Protein AF-S8DRC6-F1 (afdb_monomer_lite)

Sequence (140 aa):
MEETDGLTWVVRERPGRQLGKGLRIRMSTEEQVSGAGKLGHVTALRRHWITLSILGATHKAYLRVPTAWTALDGMEAVTHEKHYHDLSPVPRPHPLFRTTAIEGPNASPYEFELGEEEMPRLESRIEKITGVKPRTPKRE

Secondary structure (DSSP, 8-state):
----SSEEEE--S--SS-EETT-EE--B-SS-B---EEEEEEEEE-SSEEEEEEET-SS-EEEEEEGGGEE--HHHHHHHHHTTTTS---SPPPGGG-SHHHHS-SS-S------TTHHHHHHHHHHHHH-PPP------

pLDDT: mean 86.37, std 13.46, range [39.5, 97.75]

Organism: Fomitopsis schrenkii (NCBI:txid2126942)

Radius of gyration: 16.41 Å; chains: 1; bounding box: 44×32×47 Å

Structure (mmCIF, N/CA/C/O backbone):
data_AF-S8DRC6-F1
#
_entry.id   AF-S8DRC6-F1
#
loop_
_atom_site.group_PDB
_atom_site.id
_atom_site.type_symbol
_atom_site.label_atom_id
_atom_site.label_alt_id
_atom_site.label_comp_id
_atom_site.label_asym_id
_atom_site.label_entity_id
_atom_site.label_seq_id
_atom_site.pdbx_PDB_ins_code
_atom_site.Cartn_x
_atom_site.Cartn_y
_atom_site.Cartn_z
_atom_site.occupancy
_atom_site.B_iso_or_equiv
_atom_site.auth_seq_id
_atom_site.auth_comp_id
_atom_site.auth_asym_id
_atom_site.auth_atom_id
_atom_site.pdbx_PDB_model_num
ATOM 1 N N . MET A 1 1 ? 1.812 -16.979 8.610 1.00 47.97 1 MET A N 1
ATOM 2 C CA . MET A 1 1 ? 2.284 -15.856 7.776 1.00 47.97 1 MET A CA 1
ATOM 3 C C . MET A 1 1 ? 2.099 -16.329 6.351 1.00 47.97 1 MET A C 1
ATOM 5 O O . MET A 1 1 ? 2.880 -17.158 5.921 1.00 47.97 1 MET A O 1
ATOM 9 N N . GLU A 1 2 ? 1.004 -15.957 5.690 1.00 52.12 2 GLU A N 1
ATOM 10 C CA . GLU A 1 2 ? 0.791 -16.380 4.302 1.00 52.12 2 GLU A CA 1
ATOM 11 C C . GLU A 1 2 ? 1.773 -15.611 3.417 1.00 52.12 2 GLU A C 1
ATOM 13 O O . GLU A 1 2 ? 1.631 -14.405 3.197 1.00 52.12 2 GLU A O 1
ATOM 18 N N . GLU A 1 3 ? 2.829 -16.295 2.984 1.00 55.62 3 GLU A N 1
ATOM 19 C CA . GLU A 1 3 ? 3.543 -15.908 1.777 1.00 55.62 3 GLU A CA 1
ATOM 20 C C . GLU A 1 3 ? 2.545 -16.022 0.630 1.00 55.62 3 GLU A C 1
ATOM 22 O O . GLU A 1 3 ? 2.082 -17.106 0.284 1.00 55.62 3 GLU A O 1
ATOM 27 N N . THR A 1 4 ? 2.143 -14.877 0.087 1.00 62.31 4 THR A N 1
ATOM 28 C CA . THR A 1 4 ? 1.382 -14.840 -1.156 1.00 62.31 4 THR A CA 1
ATOM 29 C C . THR A 1 4 ? 2.213 -15.520 -2.231 1.00 62.31 4 THR A C 1
ATOM 31 O O . THR A 1 4 ? 3.303 -15.042 -2.538 1.00 62.31 4 THR A O 1
ATOM 34 N N . ASP A 1 5 ? 1.692 -16.609 -2.786 1.00 79.25 5 ASP A N 1
ATOM 35 C CA . ASP A 1 5 ? 2.260 -17.328 -3.924 1.00 79.25 5 ASP A CA 1
ATOM 36 C C . ASP A 1 5 ? 2.468 -16.359 -5.108 1.00 79.25 5 ASP A C 1
ATOM 38 O O . ASP A 1 5 ? 1.523 -16.002 -5.823 1.00 79.25 5 ASP A O 1
ATOM 42 N N . GLY A 1 6 ? 3.686 -15.819 -5.236 1.00 88.12 6 GLY A N 1
ATOM 43 C CA . GLY A 1 6 ? 4.049 -14.823 -6.244 1.00 88.12 6 GLY A CA 1
ATOM 44 C C . GLY A 1 6 ? 5.211 -13.897 -5.863 1.00 88.12 6 GLY A C 1
ATOM 45 O O . GLY A 1 6 ? 5.662 -13.821 -4.721 1.00 88.12 6 GLY A O 1
ATOM 46 N N . LEU A 1 7 ? 5.695 -13.148 -6.855 1.00 93.38 7 LEU A N 1
ATOM 47 C CA . LEU A 1 7 ? 6.823 -12.227 -6.706 1.00 93.38 7 LEU A CA 1
ATOM 48 C C . LEU A 1 7 ? 6.375 -10.932 -6.015 1.00 93.38 7 LEU A C 1
ATOM 50 O O . LEU A 1 7 ? 5.509 -10.226 -6.526 1.00 93.38 7 LEU A O 1
ATOM 54 N N . THR A 1 8 ? 6.995 -10.571 -4.892 1.00 95.38 8 THR A N 1
ATOM 55 C CA . THR A 1 8 ? 6.708 -9.302 -4.202 1.00 95.38 8 T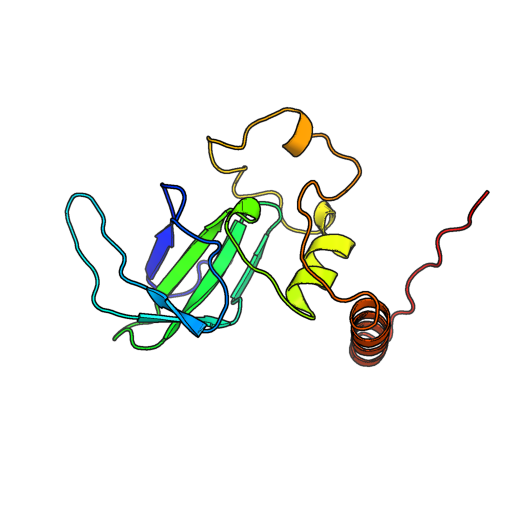HR A CA 1
ATOM 56 C C . THR A 1 8 ? 7.869 -8.326 -4.338 1.00 95.38 8 THR A C 1
ATOM 58 O O . THR A 1 8 ? 8.940 -8.538 -3.777 1.00 95.38 8 THR A O 1
ATOM 61 N N . TRP A 1 9 ? 7.628 -7.217 -5.028 1.00 95.94 9 TRP A N 1
ATOM 62 C CA . TRP A 1 9 ? 8.525 -6.068 -5.077 1.00 95.94 9 TRP A CA 1
ATOM 63 C C . TRP A 1 9 ? 8.351 -5.226 -3.816 1.00 95.94 9 TRP A C 1
ATOM 65 O O . TRP A 1 9 ? 7.226 -5.013 -3.367 1.00 95.94 9 TRP A O 1
ATOM 75 N N . VAL A 1 10 ? 9.443 -4.721 -3.244 1.00 96.62 10 VAL A N 1
ATOM 76 C CA . VAL A 1 10 ? 9.402 -3.852 -2.059 1.00 96.62 10 VAL A CA 1
ATOM 77 C C . VAL A 1 10 ? 9.963 -2.488 -2.429 1.00 96.62 10 VAL A C 1
ATOM 79 O O . VAL A 1 10 ? 11.082 -2.389 -2.928 1.00 96.62 10 VAL A O 1
ATOM 82 N N . VAL A 1 11 ? 9.186 -1.432 -2.192 1.00 96.81 11 VAL A N 1
ATOM 83 C CA . VAL A 1 11 ? 9.623 -0.067 -2.498 1.00 96.81 11 VAL A CA 1
ATOM 84 C C . VAL A 1 11 ? 10.725 0.354 -1.523 1.00 96.81 11 VAL A C 1
ATOM 86 O O . VAL A 1 11 ? 10.502 0.384 -0.312 1.00 96.81 11 VAL A O 1
ATOM 89 N N . ARG A 1 12 ? 11.905 0.679 -2.068 1.00 95.56 12 ARG A N 1
ATOM 90 C CA . ARG A 1 12 ? 13.087 1.160 -1.326 1.00 95.56 12 ARG A CA 1
ATOM 91 C C . ARG A 1 12 ? 13.171 2.686 -1.264 1.00 95.56 12 ARG A C 1
ATOM 93 O O . ARG A 1 12 ? 13.670 3.239 -0.289 1.00 95.56 12 ARG A O 1
ATOM 100 N N . GLU A 1 13 ? 12.696 3.363 -2.304 1.00 95.50 13 GLU A N 1
ATOM 101 C CA . GLU A 1 13 ? 12.837 4.810 -2.467 1.00 95.50 13 GLU A CA 1
ATOM 102 C C . GLU A 1 13 ? 11.485 5.495 -2.609 1.00 95.50 13 GLU A C 1
ATOM 104 O O . GLU A 1 13 ? 10.523 4.913 -3.116 1.00 95.50 13 GLU A O 1
ATOM 109 N N . ARG A 1 14 ? 11.415 6.753 -2.161 1.00 95.19 14 ARG A N 1
ATOM 110 C CA . ARG A 1 14 ? 10.176 7.524 -2.206 1.00 95.19 14 ARG A CA 1
ATOM 111 C C . ARG A 1 14 ? 9.781 7.780 -3.668 1.00 95.19 14 ARG A C 1
ATOM 113 O O . ARG A 1 14 ? 10.540 8.428 -4.388 1.00 95.19 14 ARG A O 1
ATOM 120 N N . PRO A 1 15 ? 8.588 7.347 -4.105 1.00 94.94 15 PRO A N 1
ATOM 121 C CA . PRO A 1 15 ? 8.102 7.645 -5.444 1.00 94.94 15 PRO A CA 1
ATOM 122 C C . PRO A 1 15 ? 7.774 9.140 -5.581 1.00 94.94 15 PRO A C 1
ATOM 124 O O . PRO A 1 15 ? 7.418 9.801 -4.605 1.00 94.94 15 PRO A O 1
ATOM 127 N N . GLY A 1 16 ? 7.829 9.668 -6.808 1.00 94.19 16 GLY A N 1
ATOM 128 C CA . GLY A 1 16 ? 7.522 11.082 -7.084 1.00 94.19 16 GLY A CA 1
ATOM 129 C C . GLY A 1 16 ? 6.078 11.502 -6.766 1.00 94.19 16 GLY A C 1
ATOM 130 O O . GLY A 1 16 ? 5.789 12.689 -6.676 1.00 94.19 16 GLY A O 1
ATOM 131 N N . ARG A 1 17 ? 5.173 10.537 -6.574 1.00 94.75 17 ARG A N 1
ATOM 132 C CA . ARG A 1 17 ? 3.802 10.724 -6.079 1.00 94.75 17 ARG A CA 1
ATOM 133 C C . ARG A 1 17 ? 3.367 9.500 -5.281 1.00 94.75 17 ARG A C 1
ATOM 135 O O . ARG A 1 17 ? 3.944 8.427 -5.461 1.00 94.75 17 ARG A O 1
ATOM 142 N N . GLN A 1 18 ? 2.337 9.643 -4.451 1.00 95.75 18 GLN A N 1
ATOM 143 C CA . GLN A 1 18 ? 1.750 8.502 -3.750 1.00 95.75 18 GLN A CA 1
ATOM 144 C C . GLN A 1 18 ? 1.237 7.443 -4.737 1.00 95.75 18 GLN A C 1
ATOM 146 O O . GLN A 1 18 ? 0.745 7.750 -5.827 1.00 95.75 18 GLN A O 1
ATOM 151 N N . LEU A 1 19 ? 1.396 6.178 -4.357 1.00 96.75 19 LEU A N 1
ATOM 152 C CA . LEU A 1 19 ? 1.049 5.019 -5.163 1.00 96.75 19 LEU A CA 1
ATOM 153 C C . LEU A 1 19 ? -0.352 4.538 -4.793 1.00 96.75 19 LEU A C 1
ATOM 155 O O . LEU A 1 19 ? -0.566 4.044 -3.692 1.00 96.75 19 LEU A O 1
ATOM 159 N N . GLY A 1 20 ? -1.296 4.686 -5.717 1.00 95.25 20 GLY A N 1
ATOM 160 C CA . GLY A 1 20 ? -2.681 4.251 -5.558 1.00 95.25 20 GLY A CA 1
ATOM 161 C C . GLY A 1 20 ? -3.114 3.262 -6.634 1.00 95.25 20 GLY A C 1
ATOM 162 O O . GLY A 1 20 ? -2.391 2.990 -7.604 1.00 95.25 20 GLY A O 1
ATOM 163 N N . LYS A 1 21 ? -4.331 2.740 -6.471 1.00 96.06 21 LYS A N 1
ATOM 164 C CA . LYS A 1 21 ? -4.964 1.849 -7.445 1.00 96.06 21 LYS A CA 1
ATOM 165 C C . LYS A 1 21 ? -5.025 2.526 -8.815 1.00 96.06 21 LYS A C 1
ATOM 167 O O . LYS A 1 21 ? -5.248 3.723 -8.958 1.00 96.06 21 LYS A O 1
ATOM 172 N N . GLY A 1 22 ? -4.818 1.739 -9.857 1.00 96.00 22 GLY A N 1
ATOM 173 C CA . GLY A 1 22 ? -4.935 2.174 -11.239 1.00 96.00 22 GLY A CA 1
ATOM 174 C C . GLY A 1 22 ? -3.738 2.936 -11.813 1.00 96.00 22 GLY A C 1
ATOM 175 O O . GLY A 1 22 ? -3.717 3.182 -13.023 1.00 96.00 22 GLY A O 1
ATOM 176 N N . LEU A 1 23 ? -2.716 3.255 -11.017 1.00 96.50 23 LEU A N 1
ATOM 177 C CA . LEU A 1 23 ? -1.511 3.896 -11.535 1.00 96.50 23 LEU A CA 1
ATOM 178 C C . LEU A 1 23 ? -0.685 2.933 -12.388 1.00 96.50 23 LEU A C 1
ATOM 180 O O . LEU A 1 23 ? -0.469 1.778 -12.023 1.00 96.50 23 LEU A O 1
ATOM 184 N N . ARG A 1 24 ? -0.180 3.432 -13.520 1.00 96.88 24 ARG A N 1
ATOM 185 C CA . ARG A 1 24 ? 0.844 2.734 -14.303 1.00 96.88 24 ARG A CA 1
ATOM 186 C C . ARG A 1 24 ? 2.193 2.874 -13.613 1.00 96.88 24 ARG A C 1
ATOM 188 O O . ARG A 1 24 ? 2.570 3.981 -13.227 1.00 96.88 24 ARG A O 1
ATOM 195 N N . ILE A 1 25 ? 2.905 1.764 -13.497 1.00 96.00 25 ILE A N 1
ATOM 196 C CA . ILE A 1 25 ? 4.206 1.687 -12.846 1.00 96.00 25 ILE A CA 1
ATOM 197 C C . ILE A 1 25 ? 5.205 0.944 -13.724 1.00 96.00 25 ILE A C 1
ATOM 199 O O . ILE A 1 25 ? 4.849 0.082 -14.529 1.00 96.00 25 ILE A O 1
ATOM 203 N N . ARG A 1 26 ? 6.474 1.277 -13.522 1.00 95.12 26 ARG A N 1
ATOM 204 C CA . ARG A 1 26 ? 7.624 0.500 -13.959 1.00 95.12 26 ARG A CA 1
ATOM 205 C C . ARG A 1 26 ? 8.578 0.466 -12.779 1.00 95.12 26 ARG A C 1
ATOM 207 O O . ARG A 1 26 ? 8.860 1.504 -12.191 1.00 95.12 26 ARG A O 1
ATOM 214 N N . MET A 1 27 ? 9.002 -0.725 -12.404 1.00 94.69 27 MET A N 1
ATOM 215 C CA . MET A 1 27 ? 9.899 -0.952 -11.276 1.00 94.69 27 MET A CA 1
ATOM 216 C C . MET A 1 27 ? 11.276 -1.327 -11.801 1.00 94.69 27 MET A C 1
ATOM 218 O O . MET A 1 27 ? 11.388 -1.970 -12.851 1.00 94.69 27 MET A O 1
ATOM 222 N N . SER A 1 28 ? 12.303 -0.971 -11.051 1.00 95.31 28 SER A N 1
ATOM 223 C CA . SER A 1 28 ? 13.677 -1.362 -11.327 1.00 95.31 28 SER A CA 1
ATOM 224 C C . SER A 1 28 ? 14.413 -1.646 -10.026 1.00 95.31 28 SER A C 1
ATOM 226 O O . SER A 1 28 ? 14.167 -0.995 -9.011 1.00 95.31 28 SER A O 1
ATOM 228 N N . THR A 1 29 ? 15.312 -2.618 -10.072 1.00 94.31 29 THR A N 1
ATOM 229 C CA . THR A 1 29 ? 16.416 -2.786 -9.129 1.00 94.31 29 THR A CA 1
ATOM 230 C C . THR A 1 29 ? 17.713 -2.323 -9.797 1.00 94.31 29 THR A C 1
ATOM 232 O O . THR A 1 29 ? 17.701 -1.842 -10.930 1.00 94.31 29 THR A O 1
ATOM 235 N N . GLU A 1 30 ? 18.837 -2.479 -9.101 1.00 94.44 30 GLU A N 1
ATOM 236 C CA . GLU A 1 30 ? 20.176 -2.255 -9.664 1.00 94.44 30 GLU A CA 1
ATOM 237 C C . GLU A 1 30 ? 20.498 -3.250 -10.800 1.00 94.44 30 GLU A C 1
ATOM 239 O O . GLU A 1 30 ? 21.276 -2.938 -11.696 1.00 94.44 30 GLU A O 1
ATOM 244 N N . GLU A 1 31 ? 19.855 -4.423 -10.805 1.00 94.50 31 GLU A N 1
ATOM 245 C CA . GLU A 1 31 ? 20.144 -5.522 -11.736 1.00 94.50 31 GLU A CA 1
ATOM 246 C C . GLU A 1 31 ? 19.068 -5.716 -12.811 1.00 94.50 31 GLU A C 1
ATOM 248 O O . GLU A 1 31 ? 19.332 -6.276 -13.874 1.00 94.50 31 GLU A O 1
ATOM 253 N N . GLN A 1 32 ? 17.825 -5.316 -12.531 1.00 92.69 32 GLN A N 1
ATOM 254 C CA . GLN A 1 32 ? 16.672 -5.688 -13.343 1.00 92.69 32 GLN A CA 1
ATOM 255 C C . GLN A 1 32 ? 15.704 -4.531 -13.516 1.00 92.69 32 GLN A C 1
ATOM 257 O O . GLN A 1 32 ? 15.459 -3.741 -12.609 1.00 92.69 32 GLN A O 1
ATOM 262 N N . VAL A 1 33 ? 15.064 -4.483 -14.680 1.00 93.56 33 VAL A N 1
ATOM 263 C CA . VAL A 1 33 ? 13.967 -3.558 -14.950 1.00 93.56 33 VAL A CA 1
ATOM 264 C C . VAL A 1 33 ? 12.751 -4.366 -15.361 1.00 93.56 33 VAL A C 1
ATOM 266 O O . VAL A 1 33 ? 12.806 -5.180 -16.279 1.00 93.56 33 VAL A O 1
ATOM 269 N N . SER A 1 34 ? 11.637 -4.130 -14.682 1.00 92.06 34 SER A N 1
ATOM 270 C CA . SER A 1 34 ? 10.359 -4.747 -15.030 1.00 92.06 34 SER A CA 1
ATOM 271 C C . SER A 1 34 ? 9.748 -4.131 -16.296 1.00 92.06 34 SER A C 1
ATOM 273 O O . SER A 1 34 ? 10.107 -3.030 -16.739 1.00 92.06 34 SER A O 1
ATOM 275 N N . GLY A 1 35 ? 8.779 -4.847 -16.869 1.00 92.31 35 GLY A N 1
ATOM 276 C CA . GLY A 1 35 ? 7.852 -4.281 -17.846 1.00 92.31 35 GLY A CA 1
ATOM 277 C C . GLY A 1 35 ? 6.922 -3.229 -17.227 1.00 92.31 35 GLY A C 1
ATOM 278 O O . GLY A 1 35 ? 6.961 -2.948 -16.029 1.00 92.31 35 GLY A O 1
ATOM 279 N N . ALA A 1 36 ? 6.062 -2.639 -18.055 1.00 93.88 36 ALA A N 1
ATOM 280 C CA . ALA A 1 36 ? 5.020 -1.742 -17.569 1.00 93.88 36 ALA A CA 1
ATOM 281 C C . ALA A 1 36 ? 3.863 -2.550 -16.961 1.00 93.88 36 ALA A C 1
ATOM 283 O O . ALA A 1 36 ? 3.345 -3.468 -17.593 1.00 93.88 36 ALA A O 1
ATO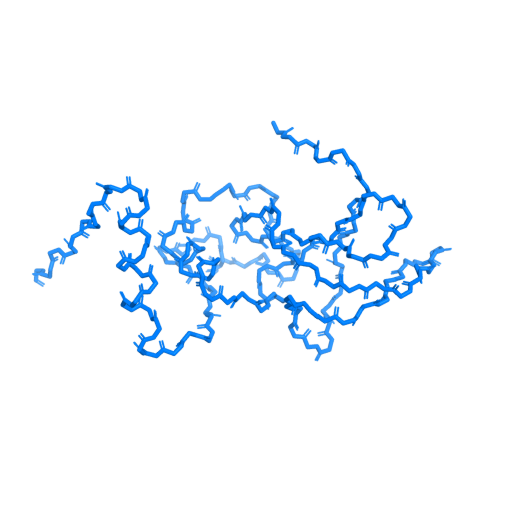M 284 N N . GLY A 1 37 ? 3.438 -2.177 -15.757 1.00 94.94 37 GLY A N 1
ATOM 285 C CA . GLY A 1 37 ? 2.290 -2.764 -15.069 1.00 94.94 37 GLY A CA 1
ATOM 286 C C . GLY A 1 37 ? 1.316 -1.696 -14.585 1.00 94.94 37 GLY A C 1
ATOM 287 O O . GLY A 1 37 ? 1.602 -0.497 -14.637 1.00 94.94 37 GLY A O 1
ATOM 288 N N . LYS A 1 38 ? 0.152 -2.123 -14.098 1.00 97.56 38 LYS A N 1
ATOM 289 C CA . LYS A 1 38 ? -0.829 -1.241 -13.450 1.00 97.56 38 LYS A CA 1
ATOM 290 C C . LYS A 1 38 ? -1.085 -1.719 -12.026 1.00 97.56 38 LYS A C 1
ATOM 292 O O . LYS A 1 38 ? -1.297 -2.908 -11.818 1.00 97.56 38 LYS A O 1
ATOM 297 N N . LEU A 1 39 ? -1.087 -0.811 -11.056 1.00 97.75 39 LEU A N 1
ATOM 298 C CA . LEU A 1 39 ? -1.455 -1.143 -9.682 1.00 97.75 39 LEU A CA 1
ATOM 299 C C . LEU A 1 39 ? -2.933 -1.541 -9.620 1.00 97.75 39 LEU A C 1
ATOM 301 O O . LEU A 1 39 ? -3.805 -0.825 -10.113 1.00 97.75 39 LEU A O 1
ATOM 305 N N . GLY A 1 40 ? -3.193 -2.719 -9.067 1.00 96.88 40 GLY A N 1
ATOM 306 C CA . GLY A 1 40 ? -4.516 -3.289 -8.866 1.00 96.88 40 GLY A CA 1
ATOM 307 C C . GLY A 1 40 ? -5.061 -2.984 -7.475 1.00 96.88 40 GLY A C 1
ATOM 308 O O . GLY A 1 40 ? -4.796 -1.928 -6.909 1.00 96.88 40 GLY A O 1
ATOM 309 N N . HIS A 1 41 ? -5.844 -3.916 -6.935 1.00 96.00 41 HIS A N 1
ATOM 310 C CA . HIS A 1 41 ? -6.431 -3.812 -5.598 1.00 96.00 41 HIS A CA 1
ATOM 311 C C . HIS A 1 41 ? -5.398 -4.088 -4.494 1.00 96.00 41 HIS A C 1
ATOM 313 O O . HIS A 1 41 ? -4.370 -4.732 -4.740 1.00 96.00 41 HIS A O 1
ATOM 319 N N . VAL A 1 42 ? -5.703 -3.628 -3.276 1.00 96.69 42 VAL A N 1
ATOM 320 C CA . VAL A 1 42 ? -4.938 -3.936 -2.063 1.00 96.69 42 VAL A CA 1
ATOM 321 C C . VAL A 1 42 ? -5.148 -5.405 -1.701 1.00 96.69 42 VAL A C 1
ATOM 323 O O . VAL A 1 42 ? -6.277 -5.852 -1.532 1.00 96.69 42 VAL A O 1
ATOM 326 N N . THR A 1 43 ? -4.060 -6.160 -1.595 1.00 96.19 43 THR A N 1
ATOM 327 C CA . THR A 1 43 ? -4.073 -7.590 -1.254 1.00 96.19 43 THR A CA 1
ATOM 328 C C . THR A 1 43 ? -3.711 -7.843 0.204 1.00 96.19 43 THR A C 1
ATOM 330 O O . THR A 1 43 ? -4.053 -8.889 0.744 1.00 96.19 43 THR A O 1
ATOM 333 N N . ALA A 1 44 ? -3.035 -6.892 0.854 1.00 95.50 44 ALA A N 1
ATOM 334 C CA . ALA A 1 44 ? -2.776 -6.940 2.286 1.00 95.50 44 ALA A CA 1
ATOM 335 C C . ALA A 1 44 ? -2.655 -5.532 2.879 1.00 95.50 44 ALA A C 1
ATOM 337 O O . ALA A 1 44 ? -1.888 -4.703 2.379 1.00 95.50 44 ALA A O 1
ATOM 338 N N . LEU A 1 45 ? -3.357 -5.310 3.991 1.00 96.12 45 LEU A N 1
ATOM 339 C CA . LEU A 1 45 ? -3.202 -4.148 4.862 1.00 96.12 45 LEU A CA 1
ATOM 340 C C . LEU A 1 45 ? -2.357 -4.551 6.072 1.00 96.12 45 LEU A C 1
ATOM 342 O O . LEU A 1 45 ? -2.702 -5.475 6.808 1.00 96.12 45 LEU A O 1
ATOM 346 N N . ARG A 1 46 ? -1.234 -3.868 6.281 1.00 95.50 46 ARG A N 1
ATOM 347 C CA . ARG A 1 46 ? -0.433 -3.962 7.506 1.00 95.50 46 ARG A CA 1
ATOM 348 C C . ARG A 1 46 ? -0.210 -2.563 8.043 1.00 95.50 46 ARG A C 1
ATOM 350 O O . ARG A 1 46 ? -0.392 -1.580 7.327 1.00 95.50 46 ARG A O 1
ATOM 357 N N . ARG A 1 47 ? 0.229 -2.476 9.296 1.00 94.44 47 ARG A N 1
ATOM 358 C CA . ARG A 1 47 ? 0.342 -1.197 9.999 1.00 94.44 47 ARG A CA 1
ATOM 359 C C . ARG A 1 47 ? 1.147 -0.164 9.199 1.00 94.44 47 ARG A C 1
ATOM 361 O O . ARG A 1 47 ? 0.647 0.916 8.897 1.00 94.44 47 ARG A O 1
ATOM 368 N N . HIS A 1 48 ? 2.343 -0.546 8.757 1.00 95.56 48 HIS A N 1
ATOM 369 C CA . HIS A 1 48 ? 3.273 0.354 8.060 1.00 95.56 48 HIS A CA 1
ATOM 370 C C . HIS A 1 48 ? 3.488 0.025 6.581 1.00 95.56 48 HIS A C 1
ATOM 372 O O . HIS A 1 48 ? 4.289 0.687 5.919 1.00 95.56 48 HIS A O 1
ATOM 378 N N . TRP A 1 49 ? 2.8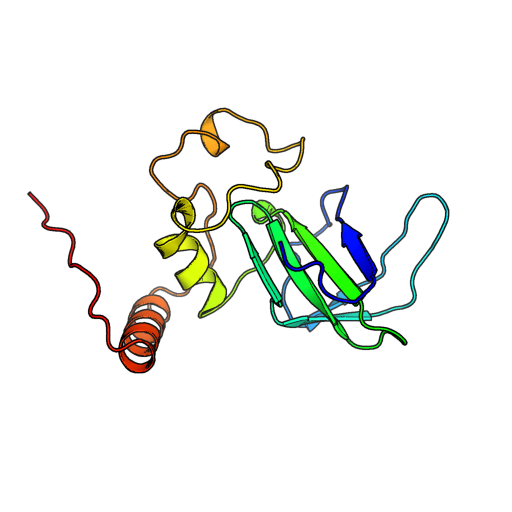18 -1.011 6.072 1.00 97.19 49 TRP A N 1
ATOM 379 C CA . TRP A 1 49 ? 3.026 -1.511 4.719 1.00 97.19 49 TRP A CA 1
ATOM 380 C C . TRP A 1 49 ? 1.713 -1.937 4.085 1.00 97.19 49 TRP A C 1
ATOM 382 O O . TRP A 1 49 ? 0.974 -2.745 4.646 1.00 97.19 49 TRP A O 1
ATOM 392 N N . ILE A 1 50 ? 1.480 -1.470 2.869 1.00 97.50 50 ILE A N 1
ATOM 393 C CA . ILE A 1 50 ? 0.361 -1.874 2.029 1.00 97.50 50 ILE A CA 1
ATOM 394 C C . ILE A 1 50 ? 0.904 -2.735 0.898 1.00 97.50 50 ILE A C 1
ATOM 396 O O . ILE A 1 50 ? 1.938 -2.423 0.311 1.00 97.50 50 ILE A O 1
ATOM 400 N N . THR A 1 51 ? 0.229 -3.839 0.592 1.00 97.69 51 THR A N 1
ATOM 401 C CA . THR A 1 51 ? 0.557 -4.664 -0.577 1.00 97.69 51 THR A CA 1
ATOM 402 C C . THR A 1 51 ? -0.535 -4.508 -1.622 1.00 97.69 51 THR A C 1
ATOM 404 O O . THR A 1 51 ? -1.709 -4.688 -1.311 1.00 97.69 51 THR A O 1
ATOM 407 N N . LEU A 1 52 ? -0.150 -4.168 -2.850 1.00 97.44 52 LEU A N 1
ATOM 408 C CA . LEU A 1 52 ? -1.039 -4.052 -4.001 1.00 97.44 52 LEU A CA 1
ATOM 409 C C . LEU A 1 52 ? -0.708 -5.137 -5.024 1.00 97.44 52 LEU A C 1
ATOM 411 O O . LEU A 1 52 ? 0.456 -5.479 -5.227 1.00 97.44 52 LEU A O 1
ATOM 415 N N . SER A 1 53 ? -1.727 -5.652 -5.703 1.00 97.19 53 SER A N 1
ATOM 416 C CA . SER A 1 53 ? -1.532 -6.508 -6.878 1.00 97.19 53 SER A CA 1
ATOM 417 C C . SER A 1 53 ? -0.984 -5.704 -8.060 1.00 97.19 53 SER A C 1
ATOM 419 O O . SER A 1 53 ? -1.267 -4.514 -8.203 1.00 97.19 53 SER A O 1
ATOM 421 N N . ILE A 1 54 ? -0.210 -6.351 -8.930 1.00 97.00 54 ILE A N 1
ATOM 422 C CA . ILE A 1 54 ? 0.245 -5.774 -10.196 1.00 97.00 54 ILE A CA 1
ATOM 423 C C . ILE A 1 54 ? -0.505 -6.464 -11.333 1.00 97.00 54 ILE A C 1
ATOM 425 O O . ILE A 1 54 ? -0.396 -7.670 -11.538 1.00 97.00 54 ILE A O 1
ATOM 429 N N . LEU A 1 55 ? -1.269 -5.682 -12.088 1.00 96.31 55 LEU A N 1
ATOM 430 C CA . LEU A 1 55 ? -1.994 -6.127 -13.271 1.00 96.31 55 LEU A CA 1
ATOM 431 C C . LEU A 1 55 ? -1.092 -6.037 -14.508 1.00 96.31 55 LEU A C 1
ATOM 433 O O . LEU A 1 55 ? -0.347 -5.066 -14.670 1.00 96.31 55 LEU A O 1
ATOM 437 N N . GLY A 1 56 ? -1.210 -7.025 -15.399 1.00 90.88 56 GLY A N 1
ATOM 438 C CA . GLY A 1 56 ? -0.452 -7.100 -16.655 1.00 90.88 56 GLY A CA 1
ATOM 439 C C . GLY A 1 56 ? 0.893 -7.829 -16.560 1.00 90.88 56 GLY A C 1
ATOM 440 O O . GLY A 1 56 ? 1.610 -7.890 -17.553 1.00 90.88 56 GLY A O 1
ATOM 441 N N . ALA A 1 57 ? 1.239 -8.391 -15.399 1.00 88.94 57 ALA A N 1
ATOM 442 C CA . ALA A 1 57 ? 2.407 -9.255 -15.250 1.00 88.94 57 ALA A CA 1
ATOM 443 C C . ALA A 1 57 ? 2.102 -10.692 -15.716 1.00 88.94 57 ALA A C 1
ATOM 445 O O . ALA A 1 57 ? 0.995 -11.189 -15.515 1.00 88.94 57 ALA A O 1
ATOM 446 N N . THR A 1 58 ? 3.095 -11.372 -16.301 1.00 89.25 58 THR A N 1
ATOM 447 C CA . THR A 1 58 ? 2.985 -12.777 -16.749 1.00 89.25 58 THR A CA 1
ATOM 448 C C . THR A 1 58 ? 2.708 -13.741 -15.594 1.00 89.25 58 THR A C 1
ATOM 450 O O . THR A 1 58 ? 2.014 -14.740 -15.758 1.00 89.25 58 THR A O 1
ATOM 453 N N . HIS A 1 59 ? 3.236 -13.425 -14.413 1.00 90.88 59 HIS A N 1
ATOM 454 C CA . HIS A 1 59 ? 3.033 -14.176 -13.180 1.00 90.88 59 HIS A CA 1
ATOM 455 C C . HIS A 1 59 ? 2.404 -13.272 -12.123 1.00 90.88 59 HIS A C 1
ATOM 457 O O . HIS A 1 59 ? 2.488 -12.045 -12.220 1.00 90.88 59 HIS A O 1
ATOM 463 N N . LYS A 1 60 ? 1.807 -13.876 -11.087 1.00 94.50 60 LYS A N 1
ATOM 464 C CA . LYS A 1 60 ? 1.317 -13.131 -9.923 1.00 94.50 60 LYS A CA 1
ATOM 465 C C . LYS A 1 60 ? 2.462 -12.304 -9.346 1.00 94.50 60 LYS A C 1
ATOM 467 O O . LYS A 1 60 ? 3.489 -12.843 -8.928 1.00 94.50 60 LYS A O 1
ATOM 472 N N . ALA A 1 61 ? 2.270 -10.994 -9.354 1.00 95.44 61 ALA A N 1
ATOM 473 C CA . ALA A 1 61 ? 3.236 -10.043 -8.852 1.00 95.44 61 ALA A CA 1
ATOM 474 C C . ALA A 1 61 ? 2.537 -9.010 -7.973 1.00 95.44 61 ALA A C 1
ATOM 476 O O . ALA A 1 61 ? 1.390 -8.623 -8.218 1.00 95.44 61 ALA A O 1
ATOM 477 N N . TYR A 1 62 ? 3.253 -8.562 -6.954 1.00 97.00 62 TYR A N 1
ATOM 478 C CA . TYR A 1 62 ? 2.759 -7.646 -5.942 1.00 97.00 62 TYR A CA 1
ATOM 479 C C . TYR A 1 62 ? 3.769 -6.531 -5.708 1.00 97.00 62 TYR A C 1
ATOM 481 O O . TYR A 1 62 ? 4.974 -6.729 -5.862 1.00 97.00 62 TYR A O 1
ATOM 489 N N . LEU A 1 63 ? 3.275 -5.369 -5.296 1.00 97.12 63 LEU A N 1
ATOM 490 C CA . LEU A 1 63 ? 4.089 -4.257 -4.834 1.00 97.12 63 LEU A CA 1
ATOM 491 C C . LEU A 1 63 ? 3.769 -3.975 -3.370 1.00 97.12 63 LEU A C 1
ATOM 493 O O . LEU A 1 63 ? 2.635 -3.646 -3.031 1.00 97.12 63 LEU A O 1
ATOM 497 N N . ARG A 1 64 ? 4.778 -4.072 -2.507 1.00 97.62 64 ARG A N 1
ATOM 498 C CA . ARG A 1 64 ? 4.710 -3.683 -1.103 1.00 97.62 64 ARG A CA 1
ATOM 499 C C . ARG A 1 64 ? 5.271 -2.276 -0.933 1.00 97.62 64 ARG A C 1
ATOM 501 O O . ARG A 1 64 ? 6.458 -2.036 -1.157 1.00 97.62 64 ARG A O 1
ATOM 508 N N . VAL A 1 65 ? 4.412 -1.363 -0.506 1.00 97.50 65 VAL A N 1
ATOM 509 C CA . VAL A 1 65 ? 4.675 0.071 -0.387 1.00 97.50 65 VAL A CA 1
ATOM 510 C C . VAL A 1 65 ? 4.511 0.487 1.078 1.00 97.50 65 VAL A C 1
ATOM 512 O O . VAL A 1 65 ? 3.578 0.021 1.732 1.00 97.50 65 VAL A O 1
ATOM 515 N N . PRO A 1 66 ? 5.382 1.342 1.635 1.00 97.38 66 PRO A N 1
ATOM 516 C CA . PRO A 1 66 ? 5.121 1.974 2.923 1.00 97.38 66 PRO A CA 1
ATOM 517 C C . PRO A 1 66 ? 3.778 2.712 2.924 1.00 97.38 66 PRO A C 1
ATOM 519 O O . PRO A 1 66 ? 3.442 3.383 1.946 1.00 97.38 66 PRO A O 1
ATOM 522 N N . THR A 1 67 ? 3.033 2.648 4.029 1.00 96.38 67 THR A N 1
ATOM 523 C CA . THR A 1 67 ? 1.717 3.308 4.136 1.00 96.38 67 THR A CA 1
ATOM 524 C C . THR A 1 67 ? 1.796 4.800 3.793 1.00 96.38 67 THR A C 1
ATOM 526 O O . THR A 1 67 ? 0.997 5.281 3.002 1.00 96.38 67 THR A O 1
ATOM 529 N N . ALA A 1 68 ? 2.841 5.502 4.254 1.00 94.81 68 ALA A N 1
ATOM 530 C CA . ALA A 1 68 ? 3.084 6.921 3.951 1.00 94.81 68 ALA A CA 1
ATOM 531 C C . ALA A 1 68 ? 3.211 7.259 2.451 1.00 94.81 68 ALA A C 1
ATOM 533 O O . ALA A 1 68 ? 3.089 8.418 2.058 1.00 94.81 68 ALA A O 1
ATOM 534 N N . TRP A 1 69 ? 3.539 6.276 1.610 1.00 96.94 69 TRP A N 1
ATOM 535 C CA . TRP A 1 69 ? 3.693 6.451 0.162 1.00 96.94 69 TRP A CA 1
ATOM 536 C C . TRP A 1 69 ? 2.529 5.860 -0.623 1.00 96.94 69 TRP A C 1
ATOM 538 O O . TRP A 1 69 ? 2.593 5.808 -1.849 1.00 96.94 69 TRP A O 1
ATOM 548 N N . THR A 1 70 ? 1.487 5.401 0.062 1.00 96.94 70 THR A N 1
ATOM 549 C CA . THR A 1 70 ? 0.329 4.767 -0.554 1.00 96.94 70 THR A CA 1
ATOM 550 C C . THR A 1 70 ? -0.852 5.728 -0.522 1.00 96.94 70 THR A C 1
ATOM 552 O O . THR A 1 70 ? -1.150 6.297 0.522 1.00 96.94 70 THR A O 1
ATOM 555 N N . ALA A 1 71 ? -1.535 5.884 -1.652 1.00 95.25 71 ALA A N 1
ATOM 556 C CA . ALA A 1 71 ? -2.825 6.561 -1.705 1.00 95.25 71 ALA A CA 1
ATOM 557 C C . ALA A 1 71 ? -3.914 5.505 -1.481 1.00 95.25 71 ALA A C 1
ATOM 559 O O . ALA A 1 71 ? -4.289 4.789 -2.415 1.00 95.25 71 ALA A O 1
ATOM 560 N N . LEU A 1 72 ? -4.335 5.345 -0.224 1.00 94.38 72 LEU A N 1
ATOM 561 C CA . LEU A 1 72 ? -5.494 4.522 0.116 1.00 94.38 72 LEU A CA 1
ATOM 562 C C . LEU A 1 72 ? -6.772 5.329 -0.091 1.00 94.38 72 LEU A C 1
ATOM 564 O O . LEU A 1 72 ? -6.820 6.511 0.228 1.00 94.38 72 LEU A O 1
ATOM 568 N N . ASP A 1 73 ? -7.803 4.660 -0.593 1.00 91.25 73 ASP A N 1
ATOM 569 C CA . ASP A 1 73 ? -9.124 5.226 -0.817 1.00 91.25 73 ASP A CA 1
ATOM 570 C C . ASP A 1 73 ? -10.205 4.356 -0.166 1.00 91.25 73 ASP A C 1
ATOM 572 O O . ASP A 1 73 ? -9.971 3.205 0.221 1.00 91.25 73 ASP A O 1
ATOM 576 N N . GLY A 1 74 ? -11.400 4.929 -0.021 1.00 90.75 74 GLY A N 1
ATOM 577 C CA . GLY A 1 74 ? -12.610 4.198 0.330 1.00 90.75 74 GLY A CA 1
ATOM 578 C C . GLY A 1 74 ? -12.475 3.306 1.568 1.00 90.75 74 GLY A C 1
ATOM 579 O O . GLY A 1 74 ? -12.128 3.747 2.664 1.00 90.75 74 GLY A O 1
ATOM 580 N N . MET A 1 75 ? -12.802 2.024 1.392 1.00 90.25 75 MET A N 1
ATOM 581 C CA . MET A 1 75 ? -12.863 1.063 2.492 1.00 90.25 75 MET A CA 1
ATOM 582 C C . MET A 1 75 ? -11.482 0.754 3.070 1.00 90.25 75 MET A C 1
ATOM 584 O O . MET A 1 75 ? -11.377 0.549 4.276 1.00 90.25 75 MET A O 1
ATOM 588 N N . GLU A 1 76 ? -10.428 0.726 2.254 1.00 93.69 76 GLU A N 1
ATOM 589 C CA . GLU A 1 76 ? -9.079 0.429 2.734 1.00 93.69 76 GLU A CA 1
ATOM 590 C C . GLU A 1 76 ? -8.525 1.530 3.633 1.00 93.69 76 GLU A C 1
ATOM 592 O O . GLU A 1 76 ? -7.921 1.208 4.654 1.00 93.69 76 GLU A O 1
ATOM 597 N N . ALA A 1 77 ? -8.770 2.799 3.297 1.00 92.69 77 ALA A N 1
ATOM 598 C CA . ALA A 1 77 ? -8.371 3.931 4.131 1.00 92.69 77 ALA A CA 1
ATOM 599 C C . ALA A 1 77 ? -9.094 3.908 5.488 1.00 92.69 77 ALA A C 1
ATOM 601 O O . ALA A 1 77 ? -8.440 3.890 6.528 1.00 92.69 77 ALA A O 1
ATOM 602 N N . VAL A 1 78 ? -10.429 3.779 5.482 1.00 90.88 78 VAL A N 1
ATOM 603 C CA . VAL A 1 78 ? -11.234 3.702 6.718 1.00 90.88 78 VAL A CA 1
ATOM 604 C C . VAL A 1 78 ? -10.842 2.493 7.569 1.00 90.88 78 VAL A C 1
ATOM 606 O O . VAL A 1 78 ? -10.727 2.590 8.789 1.00 90.88 78 VAL A O 1
ATOM 609 N N . THR A 1 79 ? -10.620 1.338 6.937 1.00 91.38 79 THR A N 1
ATOM 610 C CA . THR A 1 79 ? -10.198 0.121 7.645 1.00 91.38 79 THR A CA 1
ATOM 611 C C . THR A 1 79 ? -8.824 0.311 8.271 1.00 91.38 79 THR A C 1
ATOM 613 O O . THR A 1 79 ? -8.625 -0.064 9.424 1.00 91.38 79 THR A O 1
ATOM 616 N N . HIS A 1 80 ? -7.875 0.889 7.531 1.00 93.88 80 HIS A N 1
ATOM 617 C CA . HIS A 1 80 ? -6.522 1.117 8.026 1.00 93.88 80 HIS A CA 1
ATOM 618 C C . HIS A 1 80 ? -6.509 2.080 9.210 1.00 93.88 80 HIS A C 1
ATOM 620 O O . HIS A 1 80 ? -5.898 1.762 10.225 1.00 93.88 80 HIS A O 1
ATOM 626 N N . GLU A 1 81 ? -7.238 3.189 9.117 1.00 91.06 81 GLU A N 1
ATOM 627 C CA . GLU A 1 81 ? -7.340 4.183 10.184 1.00 91.06 81 GLU A CA 1
ATOM 628 C C . GLU A 1 81 ? -7.954 3.591 11.461 1.00 91.06 81 GLU A C 1
ATOM 630 O O . GLU A 1 81 ? -7.363 3.680 12.539 1.00 91.06 81 GLU A O 1
ATOM 635 N N . LYS A 1 82 ? -9.106 2.916 11.344 1.00 89.00 82 LYS A N 1
ATOM 636 C CA . LYS A 1 82 ? -9.832 2.369 12.501 1.00 89.00 82 LYS A CA 1
ATOM 637 C C . LYS A 1 82 ? -9.140 1.188 13.161 1.00 89.00 82 LYS A C 1
ATOM 639 O O . LYS A 1 82 ? -9.158 1.070 14.383 1.00 89.00 82 LYS A O 1
ATOM 644 N N . HIS A 1 83 ? -8.557 0.306 12.357 1.00 91.50 83 HIS A N 1
ATOM 645 C CA . HIS A 1 83 ? -7.953 -0.936 12.831 1.00 91.50 83 HIS A CA 1
ATOM 646 C C . HIS A 1 83 ? -6.433 -0.865 12.880 1.00 91.50 83 HIS A C 1
ATOM 648 O O . HIS A 1 83 ? -5.780 -1.895 13.005 1.00 91.50 83 HIS A O 1
ATOM 654 N N . TYR A 1 84 ? -5.845 0.330 12.809 1.00 92.44 84 TYR A N 1
ATOM 655 C CA . TYR A 1 84 ? -4.398 0.535 12.761 1.00 92.44 84 TYR A CA 1
ATOM 656 C C . TYR A 1 84 ? -3.622 -0.295 13.798 1.00 92.44 84 TYR A C 1
ATOM 658 O O . TYR A 1 84 ? -2.604 -0.928 13.487 1.00 92.44 84 TYR A O 1
ATOM 666 N N . HIS A 1 85 ? -4.129 -0.328 15.033 1.00 91.12 85 HIS A N 1
ATOM 667 C CA . HIS A 1 85 ? -3.523 -1.068 16.140 1.00 91.12 85 HIS A CA 1
ATOM 668 C C . HIS A 1 85 ? -3.800 -2.571 16.103 1.00 91.12 85 HIS A C 1
ATOM 670 O O . HIS A 1 85 ? -2.974 -3.343 16.587 1.00 91.12 85 HIS A O 1
ATOM 676 N N . ASP A 1 86 ? -4.885 -2.988 15.459 1.00 92.38 86 ASP A N 1
ATOM 677 C CA . ASP A 1 86 ? -5.217 -4.398 15.240 1.00 92.38 86 ASP A CA 1
ATOM 678 C C . ASP A 1 86 ? -4.436 -4.985 14.049 1.00 92.38 86 ASP A C 1
ATOM 680 O O . ASP A 1 86 ? -4.205 -6.194 13.973 1.00 92.38 86 ASP A O 1
ATOM 684 N N . LEU A 1 87 ? -3.992 -4.138 13.111 1.00 92.19 87 LEU A N 1
ATOM 685 C CA . LEU A 1 87 ? -3.175 -4.553 11.974 1.00 92.19 87 LEU A CA 1
ATOM 686 C C . LEU A 1 87 ? -1.798 -5.048 12.428 1.00 92.19 87 LEU A C 1
ATOM 68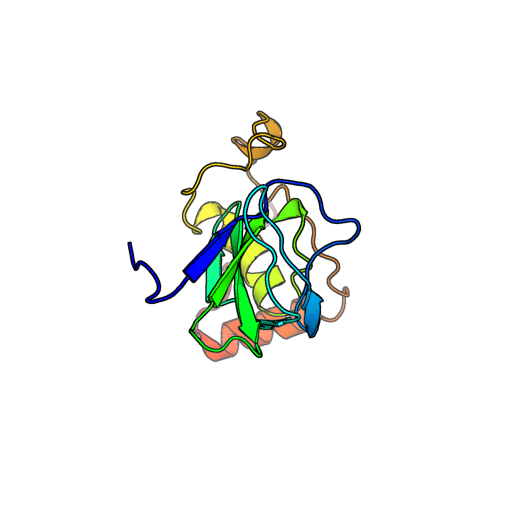8 O O . LEU A 1 87 ? -1.159 -4.488 13.324 1.00 92.19 87 LEU A O 1
ATOM 692 N N . SER A 1 88 ? -1.293 -6.068 11.723 1.00 93.25 88 SER A N 1
ATOM 693 C CA . SER A 1 88 ? 0.019 -6.652 12.007 1.00 93.25 88 SER A CA 1
ATOM 694 C C . SER A 1 88 ? 1.117 -5.574 11.985 1.00 93.25 88 SER A C 1
ATOM 696 O O . SER A 1 88 ? 1.283 -4.898 10.960 1.00 93.25 88 SER A O 1
ATOM 698 N N . PRO A 1 89 ? 1.901 -5.427 13.074 1.00 90.88 89 PRO A N 1
ATOM 699 C CA . PRO A 1 89 ? 2.992 -4.453 13.150 1.00 90.88 89 PRO A CA 1
ATOM 700 C C . PRO A 1 89 ? 4.246 -4.911 12.391 1.00 90.88 89 PRO A C 1
ATOM 702 O O . PRO A 1 89 ? 5.224 -4.173 12.296 1.00 90.88 89 PRO A O 1
ATOM 705 N N . VAL A 1 90 ? 4.247 -6.142 11.869 1.00 91.06 90 VAL A N 1
ATOM 706 C CA . VAL A 1 90 ? 5.342 -6.711 11.082 1.00 91.06 90 VAL A CA 1
ATOM 707 C C . VAL A 1 90 ? 4.926 -6.716 9.609 1.00 91.06 90 VAL A C 1
ATOM 709 O O . VAL A 1 90 ? 3.833 -7.196 9.311 1.00 91.06 90 VAL A O 1
ATOM 712 N N . PRO A 1 91 ? 5.774 -6.273 8.662 1.00 92.44 91 PRO A N 1
ATOM 713 C CA . PRO A 1 91 ? 7.144 -5.801 8.867 1.00 92.44 91 PRO A CA 1
ATOM 714 C C . PRO A 1 91 ? 7.222 -4.456 9.598 1.00 92.44 91 PRO A C 1
ATOM 716 O O . PRO A 1 91 ? 6.305 -3.643 9.504 1.00 92.44 91 PRO A O 1
ATOM 719 N N . ARG A 1 92 ? 8.355 -4.222 10.277 1.00 91.94 92 ARG A N 1
ATOM 720 C CA . ARG A 1 92 ? 8.667 -2.933 10.921 1.00 91.94 92 ARG A CA 1
ATOM 721 C C . ARG A 1 92 ? 8.596 -1.784 9.908 1.00 91.94 92 ARG A C 1
ATOM 723 O O . ARG A 1 92 ? 8.817 -2.045 8.721 1.00 91.94 92 ARG A O 1
ATOM 730 N N . PRO A 1 93 ? 8.379 -0.531 10.345 1.00 93.88 93 PRO A N 1
ATOM 731 C CA . PRO A 1 93 ? 8.396 0.625 9.457 1.00 93.88 93 PRO A CA 1
ATOM 732 C C . PRO A 1 93 ? 9.616 0.654 8.529 1.00 93.88 93 PRO A C 1
ATOM 734 O O . PRO A 1 93 ? 10.725 0.229 8.897 1.00 93.88 93 PRO A O 1
ATOM 737 N N . HIS A 1 94 ? 9.404 1.190 7.323 1.00 94.25 94 HIS A N 1
ATOM 738 C CA . HIS A 1 94 ? 10.488 1.510 6.397 1.00 94.25 94 HIS A CA 1
ATOM 739 C C . HIS A 1 94 ? 11.569 2.328 7.131 1.00 94.25 94 HIS A C 1
ATOM 741 O O . HIS A 1 94 ? 11.203 3.186 7.934 1.00 94.25 94 HIS A O 1
ATOM 747 N N . PRO A 1 95 ? 12.878 2.109 6.888 1.00 92.44 95 PRO A N 1
ATOM 748 C CA . PRO A 1 95 ? 13.951 2.781 7.630 1.00 92.44 95 PRO A CA 1
ATOM 749 C C . PRO A 1 95 ? 13.812 4.306 7.743 1.00 92.44 95 PRO A C 1
ATOM 751 O O . PRO A 1 95 ? 14.055 4.854 8.810 1.00 92.44 95 PRO A O 1
ATOM 754 N N . LEU A 1 96 ? 13.332 4.971 6.685 1.00 90.75 96 LEU A N 1
ATOM 755 C CA . LEU A 1 96 ? 13.063 6.422 6.663 1.00 90.75 96 LEU A CA 1
ATOM 756 C C . LEU A 1 96 ? 11.981 6.896 7.656 1.00 90.75 96 LEU A C 1
ATOM 758 O O . LEU A 1 96 ? 11.854 8.090 7.896 1.00 90.75 96 LEU A O 1
ATOM 762 N N . PHE A 1 97 ? 11.200 5.974 8.215 1.00 88.25 97 PHE A N 1
ATOM 763 C CA . PHE A 1 97 ? 10.059 6.228 9.096 1.00 88.25 97 PHE A CA 1
ATOM 764 C C . PHE A 1 97 ? 10.220 5.589 10.480 1.00 88.25 97 PHE A C 1
ATOM 766 O O . PHE A 1 97 ? 9.253 5.469 11.226 1.00 88.25 97 PHE A O 1
ATOM 773 N N . ARG A 1 98 ? 11.428 5.147 10.842 1.00 86.06 98 ARG A N 1
ATOM 774 C CA . ARG A 1 98 ? 11.713 4.622 12.185 1.00 86.06 98 ARG A CA 1
ATOM 775 C C . ARG A 1 98 ? 11.934 5.776 13.158 1.00 86.06 98 ARG A C 1
ATOM 777 O O . ARG A 1 98 ? 13.062 6.076 13.535 1.00 86.06 98 ARG A O 1
ATOM 784 N N . THR A 1 99 ? 10.850 6.461 13.502 1.00 82.62 99 THR A N 1
ATOM 785 C CA . THR A 1 99 ? 10.833 7.554 14.478 1.00 82.62 99 THR A CA 1
ATOM 786 C C . THR A 1 99 ? 9.912 7.201 15.641 1.00 82.62 99 THR A C 1
ATOM 788 O O . THR A 1 99 ? 8.962 6.429 15.491 1.00 82.62 99 THR A O 1
ATOM 791 N N . THR A 1 100 ? 10.155 7.803 16.807 1.00 73.44 100 THR A N 1
ATOM 792 C CA . THR A 1 100 ? 9.315 7.615 18.004 1.00 73.44 100 THR A CA 1
ATOM 793 C C . THR A 1 100 ? 7.851 7.990 17.755 1.00 73.44 100 THR A C 1
ATOM 795 O O . THR A 1 100 ? 6.955 7.356 18.306 1.00 73.44 100 THR A O 1
ATOM 798 N N . ALA A 1 101 ? 7.603 8.956 16.864 1.00 73.12 101 ALA A N 1
ATOM 799 C CA . ALA A 1 101 ? 6.265 9.377 16.450 1.00 73.12 101 ALA A CA 1
ATOM 800 C C . ALA A 1 101 ? 5.466 8.281 15.717 1.00 73.12 101 ALA A C 1
ATOM 802 O O . ALA A 1 101 ? 4.242 8.311 15.732 1.00 73.12 101 ALA A O 1
ATOM 803 N N . ILE A 1 102 ? 6.139 7.317 15.080 1.00 77.06 102 ILE A N 1
ATOM 804 C CA . ILE A 1 102 ? 5.495 6.233 14.319 1.00 77.06 102 ILE A CA 1
ATOM 805 C C . ILE A 1 102 ? 5.416 4.941 15.138 1.00 77.06 102 ILE A C 1
ATOM 807 O O . ILE A 1 102 ? 4.491 4.150 14.950 1.00 77.06 102 ILE A O 1
ATOM 811 N N . GLU A 1 103 ? 6.352 4.736 16.066 1.00 70.94 103 GLU A N 1
ATOM 812 C CA . GLU A 1 103 ? 6.414 3.527 16.892 1.00 70.94 103 GLU A CA 1
ATOM 813 C C . GLU A 1 103 ? 5.574 3.609 18.180 1.00 70.94 103 GLU A C 1
ATOM 815 O O . GLU A 1 103 ? 5.109 2.573 18.650 1.00 70.94 103 GLU A O 1
ATOM 820 N N . GLY A 1 104 ? 5.334 4.809 18.726 1.00 68.44 104 GLY A N 1
ATOM 821 C CA . GLY A 1 104 ? 4.536 5.022 19.941 1.00 68.44 104 GLY A CA 1
ATOM 822 C C . GLY A 1 104 ? 3.200 5.780 19.826 1.00 68.44 104 GLY A C 1
ATOM 823 O O . GLY A 1 104 ? 2.735 6.241 20.869 1.00 68.44 104 GLY A O 1
ATOM 824 N N . PRO A 1 105 ? 2.572 5.998 18.652 1.00 69.88 105 PRO A N 1
ATOM 825 C CA . PRO A 1 105 ? 1.374 6.822 18.610 1.00 69.88 105 PRO A CA 1
ATOM 826 C C . PRO A 1 105 ? 0.155 6.040 19.119 1.00 69.88 105 PRO A C 1
ATOM 828 O O . PRO A 1 105 ? -0.058 4.888 18.755 1.00 69.88 105 PRO A O 1
ATOM 831 N N . ASN A 1 106 ? -0.691 6.687 19.926 1.00 76.88 106 ASN A N 1
ATOM 832 C CA . ASN A 1 106 ? -1.991 6.134 20.335 1.00 76.88 106 ASN A CA 1
ATOM 833 C C . ASN A 1 106 ? -3.031 6.177 19.196 1.00 76.88 106 ASN A C 1
ATOM 835 O O . ASN A 1 106 ? -4.076 5.541 19.296 1.00 76.88 106 ASN A O 1
ATOM 839 N N . ALA A 1 107 ? -2.730 6.871 18.096 1.00 81.38 107 ALA A N 1
ATOM 840 C CA . ALA A 1 107 ? -3.544 6.973 16.885 1.00 81.38 107 ALA A CA 1
ATOM 841 C C . ALA A 1 107 ? -2.728 6.579 15.638 1.00 81.38 107 ALA A C 1
ATOM 843 O O . ALA A 1 107 ? -1.504 6.462 15.707 1.00 81.38 107 ALA A O 1
ATOM 844 N N . SER A 1 108 ? -3.387 6.369 14.495 1.00 84.06 108 SER A N 1
ATOM 845 C CA . SER A 1 108 ? -2.676 6.215 13.219 1.00 84.06 108 SER A CA 1
ATOM 846 C C . SER A 1 108 ? -1.882 7.497 12.917 1.00 84.06 108 SER A C 1
ATOM 848 O O . SER A 1 108 ? -2.468 8.575 12.943 1.00 84.06 108 SER A O 1
ATOM 850 N N . PRO A 1 109 ? -0.573 7.420 12.607 1.00 87.25 109 PRO A N 1
ATOM 851 C CA . PRO A 1 109 ? 0.213 8.575 12.175 1.00 87.25 109 PRO A CA 1
ATOM 852 C C . PRO A 1 109 ? 0.021 8.884 10.678 1.00 87.25 109 PRO A C 1
ATOM 854 O O . PRO A 1 109 ? 0.713 9.741 10.134 1.00 87.25 109 PRO A O 1
ATOM 857 N N . TYR A 1 110 ? -0.833 8.121 9.990 1.00 86.94 110 TYR A N 1
ATOM 858 C CA . TYR A 1 110 ? -1.110 8.270 8.568 1.00 86.94 110 TYR A CA 1
ATOM 859 C C . TYR A 1 110 ? -2.480 8.904 8.385 1.00 86.94 110 TYR A C 1
ATOM 861 O O . TYR A 1 110 ? -3.468 8.402 8.920 1.00 86.94 110 TYR A O 1
ATOM 869 N N . GLU A 1 111 ? -2.508 9.972 7.599 1.00 84.25 111 GLU A N 1
ATOM 870 C CA . GLU A 1 111 ? -3.720 10.661 7.177 1.00 84.25 111 GLU A CA 1
ATOM 871 C C . GLU A 1 111 ? -4.035 10.264 5.732 1.00 84.25 111 GLU A C 1
ATOM 873 O O . GLU A 1 111 ? -3.134 10.150 4.893 1.00 84.25 111 GLU A O 1
ATOM 878 N N . PHE A 1 112 ? -5.316 10.036 5.449 1.00 85.12 112 PHE A N 1
ATOM 879 C CA . PHE A 1 112 ? -5.814 9.724 4.113 1.00 85.12 112 PHE A CA 1
ATOM 880 C C . PHE A 1 112 ? -6.802 10.804 3.685 1.00 85.12 112 PHE A C 1
ATOM 882 O O . PHE A 1 112 ? -7.618 11.258 4.484 1.00 85.12 112 PHE A O 1
ATOM 889 N N . GLU A 1 113 ? -6.741 11.202 2.417 1.00 80.38 113 GLU A N 1
ATOM 890 C CA . GLU A 1 113 ? -7.687 12.155 1.836 1.00 80.38 113 GLU A CA 1
ATOM 891 C C . GLU A 1 113 ? -9.029 11.447 1.593 1.00 80.38 113 GLU A C 1
ATOM 893 O O . GLU A 1 113 ? -9.284 10.907 0.519 1.00 80.38 113 GLU A O 1
ATOM 898 N N . LEU A 1 114 ? -9.872 11.401 2.624 1.00 76.19 114 LEU A N 1
ATOM 899 C CA . LEU A 1 114 ? -11.260 10.954 2.534 1.00 76.19 114 LEU A CA 1
ATOM 900 C C . LEU A 1 114 ? -12.178 12.175 2.572 1.00 76.19 114 LEU A C 1
ATOM 902 O O . LEU A 1 114 ? -12.019 13.041 3.432 1.00 76.19 114 LEU A O 1
ATOM 906 N N . GLY A 1 115 ? -13.152 12.255 1.662 1.00 75.75 115 GLY A N 1
ATOM 907 C CA . GLY A 1 115 ? -14.153 13.317 1.719 1.00 75.75 115 GLY A CA 1
ATOM 908 C C . GLY A 1 115 ? -14.990 13.224 3.000 1.00 75.75 115 GLY A C 1
ATOM 909 O O . GLY A 1 115 ? -15.368 12.127 3.418 1.00 75.75 115 GLY A O 1
ATOM 910 N N . GLU A 1 116 ? -15.341 14.369 3.598 1.00 71.81 116 GLU A N 1
ATOM 911 C CA . GLU A 1 116 ? -16.152 14.432 4.831 1.00 71.81 116 GLU A CA 1
ATOM 912 C C . GLU A 1 116 ? -17.487 13.670 4.705 1.00 71.81 116 GLU A C 1
ATOM 914 O O . GLU A 1 116 ? -17.973 13.075 5.665 1.00 71.81 116 GLU A O 1
ATOM 919 N N . GLU A 1 117 ? -18.063 13.618 3.500 1.00 75.06 117 GLU A N 1
ATOM 920 C CA . GLU A 1 117 ? -19.292 12.864 3.218 1.00 75.06 117 GLU A CA 1
ATOM 921 C C . GLU A 1 117 ? -19.065 11.362 2.972 1.00 75.06 117 GLU A C 1
ATOM 923 O O . GLU A 1 117 ? -20.001 10.559 3.065 1.00 75.06 117 GLU A O 1
ATOM 928 N N . GLU A 1 118 ? -17.844 10.958 2.619 1.00 76.44 118 GLU A N 1
ATOM 929 C CA . GLU A 1 118 ? -17.520 9.574 2.272 1.00 76.44 118 GLU A CA 1
ATOM 930 C C . GLU A 1 118 ? -17.356 8.713 3.519 1.00 76.44 118 GLU A C 1
ATOM 932 O O . GLU A 1 118 ? -17.807 7.564 3.537 1.00 76.44 118 GLU A O 1
ATOM 937 N N . MET A 1 119 ? -16.773 9.274 4.579 1.00 75.38 119 MET A N 1
ATOM 938 C CA . MET A 1 119 ? -16.478 8.537 5.803 1.00 75.38 119 MET A CA 1
ATOM 939 C C . MET A 1 119 ? -17.746 7.948 6.457 1.00 75.38 119 MET A C 1
ATOM 941 O O . MET A 1 119 ? -17.802 6.721 6.581 1.00 75.38 119 MET A O 1
ATOM 945 N N . PRO A 1 120 ? -18.829 8.706 6.739 1.00 78.81 120 PRO A N 1
ATOM 946 C CA . PRO A 1 120 ? -20.045 8.135 7.336 1.00 78.81 120 PRO A CA 1
ATOM 947 C C . PRO A 1 120 ? -20.709 7.060 6.461 1.00 78.81 120 PRO A C 1
ATOM 949 O O . PRO A 1 120 ? -21.278 6.081 6.958 1.00 78.81 120 PRO A O 1
ATOM 952 N N . ARG A 1 121 ? -20.633 7.217 5.130 1.00 81.19 121 ARG A N 1
ATOM 953 C CA . ARG A 1 121 ? -21.186 6.251 4.167 1.00 81.19 121 ARG A CA 1
ATOM 954 C C . ARG A 1 121 ? -20.401 4.942 4.176 1.00 81.19 121 ARG A C 1
ATOM 956 O O . ARG A 1 121 ? -21.001 3.866 4.139 1.00 81.19 121 ARG A O 1
ATOM 963 N N . LEU A 1 122 ? -19.074 5.024 4.216 1.00 81.81 122 LEU A N 1
ATOM 964 C CA . LEU A 1 122 ? -18.184 3.865 4.254 1.00 81.81 122 LEU A CA 1
ATOM 965 C C . LEU A 1 122 ? -18.303 3.120 5.581 1.00 81.81 122 LEU A C 1
ATOM 967 O O . LEU A 1 122 ? -18.396 1.895 5.574 1.00 81.81 122 LEU A O 1
ATOM 971 N N . GLU A 1 123 ? -18.395 3.844 6.694 1.00 78.88 123 GLU A N 1
ATOM 972 C CA . GLU A 1 123 ? -18.655 3.266 8.012 1.00 78.88 123 GLU A CA 1
ATOM 973 C C . GLU A 1 123 ? -19.970 2.489 8.032 1.00 78.88 123 GLU A C 1
ATOM 975 O O . GLU A 1 123 ? -19.969 1.294 8.320 1.00 78.88 123 GLU A O 1
ATOM 980 N N . SER A 1 124 ? -21.064 3.123 7.600 1.00 78.56 124 SER A N 1
ATOM 981 C CA . SER A 1 124 ? -22.379 2.476 7.503 1.00 78.56 124 SER A CA 1
ATOM 982 C C . SER A 1 124 ? -22.332 1.204 6.648 1.00 78.56 124 SER A C 1
ATOM 984 O O . SER A 1 124 ? -23.013 0.212 6.918 1.00 78.56 124 SER A O 1
ATOM 986 N N . ARG A 1 125 ? -21.510 1.205 5.593 1.00 80.81 125 ARG A N 1
ATOM 987 C CA . ARG A 1 125 ? -21.325 0.044 4.722 1.00 80.81 125 ARG A CA 1
ATOM 988 C C . ARG A 1 125 ? -20.523 -1.066 5.403 1.00 80.81 125 ARG A C 1
ATOM 990 O O . ARG A 1 125 ? -20.894 -2.228 5.252 1.00 80.81 125 ARG A O 1
ATOM 997 N N . ILE A 1 126 ? -19.471 -0.734 6.154 1.00 79.69 126 ILE A N 1
ATOM 998 C CA . ILE A 1 126 ? -18.697 -1.699 6.952 1.00 79.69 126 ILE A CA 1
ATOM 999 C C . ILE A 1 126 ? -19.592 -2.337 8.019 1.00 79.69 126 ILE A C 1
ATOM 1001 O O . ILE A 1 126 ? -19.589 -3.558 8.160 1.00 79.69 126 ILE A O 1
ATOM 1005 N N . GLU A 1 127 ? -20.417 -1.552 8.710 1.00 79.62 127 GLU A N 1
ATOM 1006 C CA . GLU A 1 127 ? -21.387 -2.063 9.688 1.00 79.62 127 GLU A CA 1
ATOM 1007 C C . GLU A 1 127 ? -22.369 -3.045 9.058 1.00 79.62 127 GLU A C 1
ATOM 1009 O O . GLU A 1 127 ? -22.604 -4.131 9.583 1.00 79.62 127 GLU A O 1
ATOM 1014 N N . LYS A 1 128 ? -22.919 -2.686 7.894 1.00 78.31 128 LYS A N 1
ATOM 1015 C CA . LYS A 1 128 ? -23.876 -3.534 7.182 1.00 78.31 128 LYS A CA 1
ATOM 1016 C C . LYS A 1 128 ? -23.260 -4.861 6.738 1.00 78.31 128 LYS A C 1
ATOM 1018 O O . LYS A 1 128 ? -23.960 -5.868 6.713 1.00 78.31 128 LYS A O 1
ATOM 1023 N N . ILE A 1 129 ? -21.980 -4.861 6.368 1.00 76.06 129 ILE A N 1
ATOM 1024 C CA . ILE A 1 129 ? -21.265 -6.064 5.920 1.00 76.06 129 ILE A CA 1
ATOM 1025 C C . ILE A 1 129 ? -20.844 -6.931 7.112 1.00 76.06 129 ILE A C 1
ATOM 1027 O O . ILE A 1 129 ? -20.947 -8.151 7.041 1.00 76.06 129 ILE A O 1
ATOM 1031 N N . THR A 1 130 ? -20.371 -6.317 8.198 1.00 74.56 130 THR A N 1
ATOM 1032 C CA . THR A 1 130 ? -19.824 -7.042 9.357 1.00 74.56 130 THR A CA 1
ATOM 1033 C C . THR A 1 130 ? -20.887 -7.432 10.384 1.00 74.56 130 THR A C 1
ATOM 1035 O O . THR A 1 130 ? -20.653 -8.335 11.181 1.00 74.56 130 THR A O 1
ATOM 1038 N N . GLY A 1 131 ? -22.045 -6.763 10.398 1.00 69.88 131 GLY A N 1
ATOM 1039 C CA . GLY A 1 131 ? -23.075 -6.926 11.428 1.00 69.88 131 GLY A CA 1
ATOM 1040 C C . GLY A 1 131 ? -22.668 -6.374 12.802 1.00 69.88 131 GLY A C 1
ATOM 1041 O O . GLY A 1 131 ? -23.405 -6.544 13.773 1.00 69.88 131 GLY A O 1
ATOM 1042 N N . VAL A 1 132 ? -21.508 -5.715 12.901 1.00 64.69 132 VAL A N 1
ATOM 1043 C CA . VAL A 1 132 ? -20.959 -5.173 14.147 1.00 64.69 132 VAL A CA 1
ATOM 1044 C C . VAL A 1 132 ? -21.170 -3.661 14.162 1.00 64.69 132 VAL A C 1
ATOM 1046 O O . VAL A 1 132 ? -20.614 -2.944 13.335 1.00 64.69 132 VAL A O 1
ATOM 1049 N N . LYS A 1 133 ? -21.963 -3.162 15.120 1.00 58.09 133 LYS A N 1
ATOM 1050 C CA . LYS A 1 133 ? -22.073 -1.718 15.380 1.00 58.09 133 LYS A CA 1
ATOM 1051 C C . LYS A 1 133 ? -20.765 -1.194 15.995 1.00 58.09 133 LYS A C 1
ATOM 1053 O O . LYS A 1 133 ? -20.255 -1.827 16.925 1.00 58.09 133 LYS A O 1
ATOM 1058 N N . PRO A 1 134 ? -20.240 -0.037 15.562 1.00 54.50 134 PRO A N 1
ATOM 1059 C CA . PRO A 1 134 ? -19.067 0.556 16.159 1.00 54.50 134 PRO A CA 1
ATOM 1060 C C . PRO A 1 134 ? -19.429 1.017 17.564 1.00 54.50 134 PRO A C 1
ATOM 1062 O O . PRO A 1 134 ? -20.484 1.607 17.809 1.00 54.50 134 PRO A O 1
ATOM 1065 N N . ARG A 1 135 ? -18.531 0.734 18.506 1.00 54.75 135 ARG A N 1
ATOM 1066 C CA . ARG A 1 135 ? -18.604 1.304 19.847 1.00 54.75 135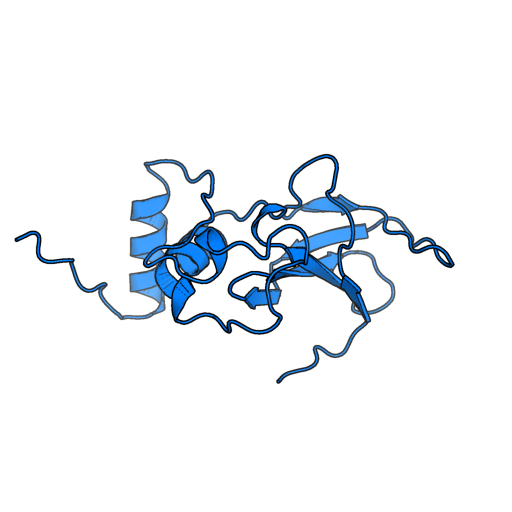 ARG A CA 1
ATOM 1067 C C . ARG A 1 135 ? -18.472 2.815 19.716 1.00 54.75 135 ARG A C 1
ATOM 1069 O O . ARG A 1 135 ? -17.409 3.318 19.369 1.00 54.75 135 ARG A O 1
ATOM 1076 N N . THR A 1 136 ? -19.558 3.524 19.987 1.00 52.56 136 THR A N 1
ATOM 1077 C CA . THR A 1 136 ? -19.558 4.980 20.086 1.00 52.56 136 THR A CA 1
ATOM 1078 C C . THR A 1 136 ? -18.586 5.371 21.203 1.00 52.56 136 THR A C 1
ATOM 1080 O O . THR A 1 136 ? -18.753 4.883 22.328 1.00 52.56 136 THR A O 1
ATOM 1083 N N . PRO A 1 137 ? -17.559 6.199 20.943 1.00 46.72 137 PRO A N 1
ATOM 1084 C CA . PRO A 1 137 ? -16.720 6.701 22.016 1.00 46.72 137 PRO A CA 1
ATOM 1085 C C . PRO A 1 137 ? -17.592 7.579 22.917 1.00 46.72 137 PRO A C 1
ATOM 1087 O O . PRO A 1 137 ? -18.193 8.554 22.459 1.00 46.72 137 PRO A O 1
ATOM 1090 N N . LYS A 1 138 ? -17.704 7.208 24.197 1.00 39.50 138 LYS A N 1
ATOM 1091 C CA . LYS A 1 138 ? -18.266 8.098 25.214 1.00 39.50 138 LYS A CA 1
ATOM 1092 C C . LYS A 1 138 ? -17.346 9.315 25.285 1.00 39.50 138 LYS A C 1
ATOM 1094 O O . LYS A 1 138 ? -16.199 9.181 25.693 1.00 39.50 138 LYS A O 1
ATOM 1099 N N . ARG A 1 139 ? -17.835 10.474 24.844 1.00 43.59 139 ARG A N 1
ATOM 1100 C CA . ARG A 1 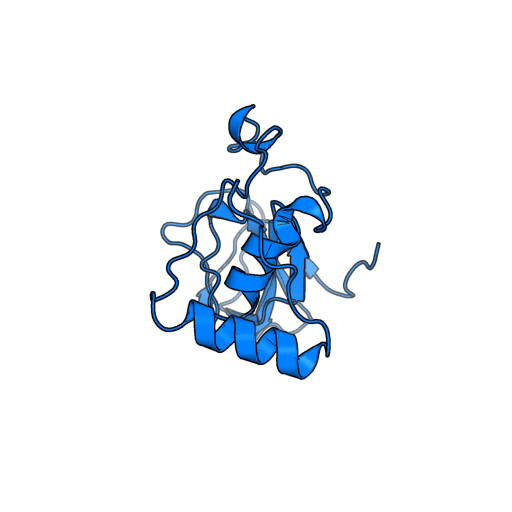139 ? -17.255 11.756 25.248 1.00 43.59 139 ARG A CA 1
ATOM 1101 C C . ARG A 1 139 ? -17.601 11.940 26.726 1.00 43.59 139 ARG A C 1
ATOM 1103 O O . ARG A 1 139 ? -18.784 12.051 27.043 1.00 43.59 139 ARG A O 1
ATOM 1110 N N . GLU A 1 140 ? -16.591 11.855 27.587 1.00 46.19 140 GLU A N 1
ATOM 1111 C CA . GLU A 1 140 ? -16.628 12.412 28.948 1.00 46.19 140 GLU A CA 1
ATOM 1112 C C . GLU A 1 140 ? -16.362 13.918 28.902 1.00 46.19 140 GLU A C 1
ATOM 1114 O O . GLU A 1 140 ? -15.563 14.347 28.034 1.00 46.19 140 GLU A O 1
#

Foldseek 3Di:
DDPDPEAEAEDQDQDPAAAEFQDWDWDDDPVDTDDIWGWHDFPDDALQWTKTWTHPDPITYIYIYTLQRHADDFLNQLCCFVCNVVGHCPPPHRPVPPDPCCVDDPGRPDDHPYDPVRNVVSLVVCCVVVVDDDDDPDDD